Protein AF-A0A4Y2UE85-F1 (afdb_monomer)

Mean predicted aligned error: 12.15 Å

pLDDT: mean 72.09, std 16.91, range [44.41, 92.31]

Solvent-accessible surface area (backbone atoms only — not comparable to full-atom values): 6132 Å² total; per-residue (Å²): 132,70,64,64,74,35,82,46,44,31,63,56,52,53,47,56,74,76,33,93,64,84,77,57,67,78,78,42,62,85,49,51,76,62,29,45,53,52,56,76,40,47,91,40,46,45,77,55,97,81,42,81,43,74,63,58,93,85,52,90,66,75,65,57,63,63,55,46,53,74,66,47,78,85,53,102,67,63,70,80,57,54,57,55,52,51,50,51,51,55,52,53,61,63,68,74,111

Secondary structure (DSSP, 8-state):
--GGG-TTTHHHHHHHHH-SSPPPHHHHTTS-HHHHHHHHTGGGEEEETTEEEE--TTSS--THHHHHHHHHTTS---HHHHHHHHHHHHHHHHTT-

Foldseek 3Di:
DQCCPVQLCVVLLVCVVVDVDQDDCVVCVVPDPSVVVVSVQSLQWDADPNDIDGHDPPPPPDVVVSVVVVVVPPDPDDPVVSVVVVVVVVVVVVVVD

Organism: Araneus ventricosus (NCBI:txid182803)

Structure (mmCIF, N/CA/C/O backbone):
data_AF-A0A4Y2UE85-F1
#
_entry.id   AF-A0A4Y2UE85-F1
#
loop_
_atom_site.group_PDB
_atom_site.id
_atom_site.type_symbol
_atom_site.label_atom_id
_atom_site.label_alt_id
_atom_site.label_comp_id
_atom_site.label_asym_id
_atom_site.label_entity_id
_atom_site.label_seq_id
_atom_site.pdbx_PDB_ins_code
_atom_site.Cartn_x
_atom_site.Cartn_y
_atom_site.Cartn_z
_atom_site.occupancy
_atom_site.B_iso_or_equiv
_atom_site.auth_seq_id
_atom_site.auth_comp_id
_atom_site.auth_asym_id
_atom_site.auth_atom_id
_atom_site.pdbx_PDB_model_num
ATOM 1 N N . MET A 1 1 ? -4.072 -15.755 -12.022 1.00 47.72 1 MET A N 1
ATOM 2 C CA . MET A 1 1 ? -4.638 -15.256 -10.755 1.00 47.72 1 MET A CA 1
ATOM 3 C C . MET A 1 1 ? -4.559 -13.739 -10.792 1.00 47.72 1 MET A C 1
ATOM 5 O O . MET A 1 1 ? -3.449 -13.222 -10.697 1.00 47.72 1 MET A O 1
ATOM 9 N N . PRO A 1 2 ? -5.657 -13.025 -11.068 1.00 63.25 2 PRO A N 1
ATOM 10 C CA . PRO A 1 2 ? -5.651 -11.568 -10.996 1.00 63.25 2 PRO A CA 1
ATOM 11 C C . PRO A 1 2 ? -5.430 -11.133 -9.537 1.00 63.25 2 PRO A C 1
ATOM 13 O O . PRO A 1 2 ? -6.040 -11.668 -8.618 1.00 63.25 2 PRO A O 1
ATOM 16 N N . GLN A 1 3 ? -4.531 -10.171 -9.313 1.00 65.75 3 GLN A N 1
ATOM 17 C CA . GLN A 1 3 ? -4.175 -9.687 -7.966 1.00 65.75 3 GLN A CA 1
ATOM 18 C C . GLN A 1 3 ? -5.344 -8.983 -7.256 1.00 65.75 3 GLN A C 1
ATOM 20 O O . GLN A 1 3 ? -5.358 -8.891 -6.034 1.00 65.75 3 GLN A O 1
ATOM 25 N N . LEU A 1 4 ? -6.333 -8.525 -8.028 1.00 64.44 4 LEU A N 1
ATOM 26 C CA . LEU A 1 4 ? -7.537 -7.845 -7.552 1.00 64.44 4 LEU A CA 1
ATOM 27 C C . LEU A 1 4 ? -8.436 -8.746 -6.685 1.00 64.44 4 LEU A C 1
ATOM 29 O O . LEU A 1 4 ? -9.183 -8.257 -5.840 1.00 64.44 4 LEU A O 1
ATOM 33 N N . GLU A 1 5 ? -8.358 -10.064 -6.877 1.00 73.50 5 GLU A N 1
ATOM 34 C CA . GLU A 1 5 ? -9.106 -11.047 -6.085 1.00 73.50 5 GLU A CA 1
ATOM 35 C C . GLU A 1 5 ? -8.385 -11.415 -4.781 1.00 73.50 5 GLU A C 1
ATOM 37 O O . GLU A 1 5 ? -8.983 -12.060 -3.920 1.00 73.50 5 GLU A O 1
ATOM 42 N N . ASP A 1 6 ? -7.122 -11.000 -4.608 1.00 82.12 6 ASP A N 1
ATOM 43 C CA . ASP A 1 6 ? -6.383 -11.253 -3.376 1.00 82.12 6 ASP A CA 1
ATOM 44 C C . ASP A 1 6 ? -6.938 -10.351 -2.255 1.00 82.12 6 ASP A C 1
ATOM 46 O O . ASP A 1 6 ? -6.802 -9.120 -2.312 1.00 82.12 6 ASP A O 1
ATOM 50 N N . PRO A 1 7 ? -7.541 -10.935 -1.202 1.00 83.81 7 PRO A N 1
ATOM 51 C CA . PRO A 1 7 ? -8.157 -10.178 -0.118 1.00 83.81 7 PRO A CA 1
ATOM 52 C C . PRO A 1 7 ? -7.151 -9.327 0.667 1.00 83.81 7 PRO A C 1
ATOM 54 O O . PRO A 1 7 ? -7.555 -8.383 1.341 1.00 83.81 7 PRO A O 1
ATOM 57 N N . ALA A 1 8 ? -5.849 -9.617 0.586 1.00 86.12 8 ALA A N 1
ATOM 58 C CA . ALA A 1 8 ? -4.819 -8.793 1.202 1.00 86.12 8 ALA A CA 1
ATOM 59 C C . ALA A 1 8 ? -4.446 -7.559 0.367 1.00 86.12 8 ALA A C 1
ATOM 61 O O . ALA A 1 8 ? -4.009 -6.554 0.938 1.00 86.12 8 ALA A O 1
ATOM 62 N N . ILE A 1 9 ? -4.592 -7.635 -0.959 1.00 87.88 9 ILE A N 1
ATOM 63 C CA . ILE A 1 9 ? -4.161 -6.605 -1.916 1.00 87.88 9 ILE A CA 1
ATOM 64 C C . ILE A 1 9 ? -5.317 -5.671 -2.273 1.00 87.88 9 ILE A C 1
ATOM 66 O O . ILE A 1 9 ? -5.106 -4.458 -2.365 1.00 87.88 9 ILE A O 1
ATOM 70 N N . ARG A 1 10 ? -6.535 -6.208 -2.406 1.00 89.00 10 ARG A N 1
ATOM 71 C CA . ARG A 1 10 ? -7.736 -5.449 -2.773 1.00 89.00 10 ARG A CA 1
ATOM 72 C C . ARG A 1 10 ? -7.924 -4.164 -1.946 1.00 89.00 10 ARG A C 1
ATOM 74 O O . ARG A 1 10 ? -8.073 -3.114 -2.568 1.00 89.00 10 ARG A O 1
ATOM 81 N N . PRO A 1 11 ? -7.804 -4.165 -0.598 1.00 90.38 11 PRO A N 1
ATOM 82 C CA . PRO A 1 11 ? -7.967 -2.937 0.186 1.00 90.38 11 PRO A CA 1
ATOM 83 C C . PRO A 1 11 ? -6.920 -1.864 -0.144 1.00 90.38 11 PRO A C 1
ATOM 85 O O . PRO A 1 11 ? -7.2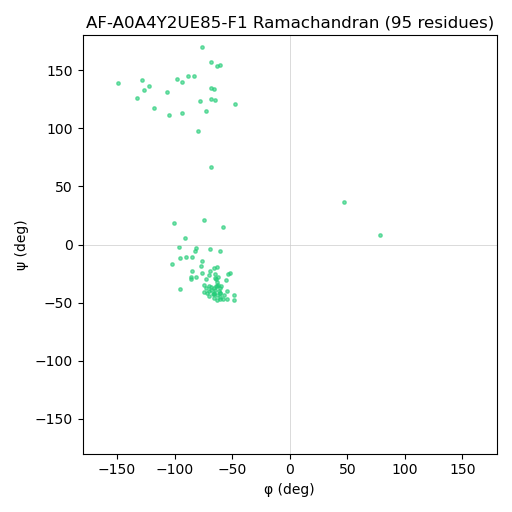20 -0.674 -0.147 1.00 90.38 11 PRO A O 1
ATOM 88 N N . ILE A 1 12 ? -5.681 -2.259 -0.458 1.00 91.38 12 ILE A N 1
ATOM 89 C CA . ILE A 1 12 ? -4.615 -1.318 -0.836 1.00 91.38 12 ILE A CA 1
ATOM 90 C C . ILE A 1 12 ? -4.867 -0.740 -2.224 1.00 91.38 12 ILE A C 1
ATOM 92 O O . ILE A 1 12 ? -4.690 0.461 -2.415 1.00 91.38 12 ILE A O 1
ATOM 96 N N . GLN A 1 13 ? -5.296 -1.571 -3.176 1.00 88.69 13 GLN A N 1
ATOM 97 C CA . GLN A 1 13 ? -5.640 -1.116 -4.522 1.00 88.69 13 GLN A CA 1
ATOM 98 C C . GLN A 1 13 ? -6.822 -0.148 -4.492 1.00 88.69 13 GLN A C 1
ATOM 100 O O . GLN A 1 13 ? -6.719 0.942 -5.043 1.00 88.69 13 GLN A O 1
ATOM 105 N N . GLU A 1 14 ? -7.899 -0.487 -3.783 1.00 89.44 14 GLU A N 1
ATOM 106 C CA . GLU A 1 14 ? -9.060 0.390 -3.612 1.00 89.44 14 GLU A CA 1
ATOM 107 C C . GLU A 1 14 ? -8.666 1.727 -2.981 1.00 89.44 14 GLU A C 1
ATOM 109 O O . GLU A 1 14 ? -9.041 2.785 -3.484 1.00 89.44 14 GLU A O 1
ATOM 114 N N . LYS A 1 15 ? -7.872 1.716 -1.904 1.00 89.81 15 LYS A N 1
ATOM 115 C CA . LYS A 1 15 ? -7.408 2.963 -1.282 1.00 89.81 15 LYS A CA 1
ATOM 116 C C . LYS A 1 15 ? -6.576 3.798 -2.251 1.00 89.81 15 LYS A C 1
ATOM 118 O O . LYS A 1 15 ? -6.769 5.005 -2.283 1.00 89.81 15 LYS A O 1
ATOM 123 N N . LYS A 1 16 ? -5.716 3.173 -3.061 1.00 88.31 16 LYS A N 1
ATOM 124 C CA . LYS A 1 16 ? -4.826 3.866 -4.005 1.00 88.31 16 LYS A CA 1
ATOM 125 C C . LYS A 1 16 ? -5.537 4.377 -5.262 1.00 88.31 16 LYS A C 1
ATOM 127 O O . LYS A 1 16 ? -5.079 5.337 -5.867 1.00 88.31 16 LYS A O 1
ATOM 132 N N . LEU A 1 17 ? -6.667 3.766 -5.628 1.00 87.94 17 LEU A N 1
ATOM 133 C CA . LEU A 1 17 ? -7.584 4.278 -6.654 1.00 87.94 17 LEU A CA 1
ATOM 134 C C . LEU A 1 17 ? -8.376 5.492 -6.163 1.00 87.94 17 LEU A C 1
ATOM 136 O O . LEU A 1 17 ? -8.642 6.407 -6.936 1.00 87.94 17 LEU A O 1
ATOM 140 N N . ASN A 1 18 ? -8.778 5.480 -4.891 1.00 86.38 18 ASN A N 1
ATOM 141 C CA . ASN A 1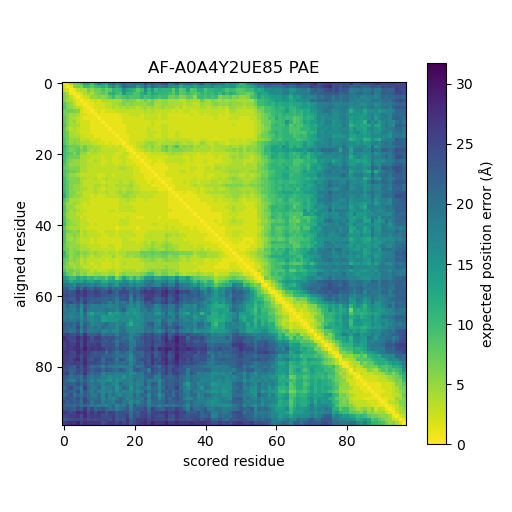 18 ? -9.621 6.522 -4.306 1.00 86.38 18 ASN A CA 1
ATOM 142 C C . ASN A 1 18 ? -8.821 7.720 -3.789 1.00 86.38 18 ASN A C 1
ATOM 144 O O . ASN A 1 18 ? -9.345 8.831 -3.740 1.00 86.38 18 ASN A O 1
ATOM 148 N N . SER A 1 19 ? -7.579 7.495 -3.360 1.00 82.31 19 SER A N 1
ATOM 149 C CA . SER A 1 19 ? -6.708 8.531 -2.829 1.00 82.31 19 SER A CA 1
ATOM 150 C C . SER A 1 19 ? -5.245 8.243 -3.124 1.00 82.31 19 SER A C 1
ATOM 152 O O . SER A 1 19 ? -4.740 7.129 -2.986 1.00 82.31 19 SER A O 1
ATOM 154 N 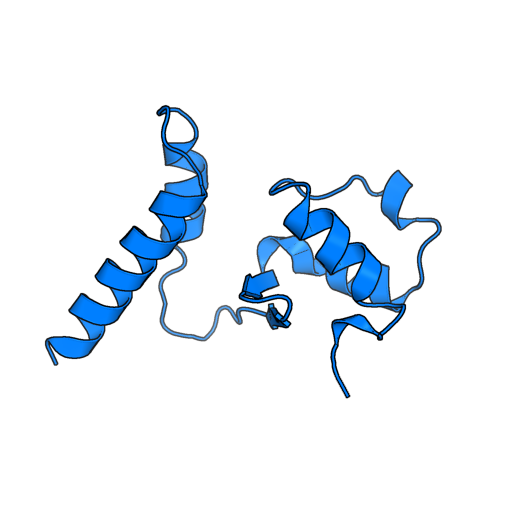N . ASP A 1 20 ? -4.552 9.313 -3.478 1.00 78.50 20 ASP A N 1
ATOM 155 C CA . ASP A 1 20 ? -3.110 9.345 -3.642 1.00 78.50 20 ASP A CA 1
ATOM 156 C C . ASP A 1 20 ? -2.376 9.397 -2.286 1.00 78.50 20 ASP A C 1
ATOM 158 O O . ASP A 1 20 ? -1.185 9.073 -2.200 1.00 78.50 20 ASP A O 1
ATOM 162 N N . ASP A 1 21 ? -3.092 9.776 -1.226 1.00 86.69 21 ASP A N 1
ATOM 163 C CA . ASP A 1 21 ? -2.571 9.881 0.129 1.00 86.69 21 ASP A CA 1
ATOM 164 C C . ASP A 1 21 ? -2.567 8.534 0.846 1.00 86.69 21 ASP A C 1
ATOM 166 O O . ASP A 1 21 ? -3.458 7.694 0.692 1.00 86.69 21 ASP A O 1
ATOM 170 N N . ARG A 1 22 ? -1.544 8.339 1.682 1.00 88.44 22 ARG A N 1
ATOM 171 C CA . ARG A 1 22 ? -1.423 7.135 2.501 1.00 88.44 22 ARG A CA 1
ATOM 172 C C . ARG A 1 22 ? -2.583 7.086 3.506 1.00 88.44 22 ARG A C 1
ATOM 174 O O . ARG A 1 22 ? -2.699 8.011 4.310 1.00 88.44 22 ARG A O 1
ATOM 181 N N . PRO A 1 23 ? -3.386 6.005 3.533 1.00 89.88 23 PRO A N 1
ATOM 182 C CA . PRO A 1 23 ? -4.462 5.872 4.508 1.00 89.88 23 PRO A CA 1
ATOM 183 C C . PRO A 1 23 ? -3.899 5.822 5.928 1.00 89.88 23 PRO A C 1
ATOM 185 O O . PRO A 1 23 ? -2.752 5.420 6.150 1.00 89.88 23 PRO A O 1
ATOM 188 N N . SER A 1 24 ? -4.698 6.230 6.906 1.00 90.56 24 SER A N 1
ATOM 189 C CA . SER A 1 24 ? -4.253 6.253 8.295 1.00 90.56 24 SER A CA 1
ATOM 190 C C . SER A 1 24 ? -4.040 4.838 8.841 1.00 90.56 24 SER A C 1
ATOM 192 O O . SER A 1 24 ? -4.625 3.860 8.370 1.00 90.56 24 SER A O 1
ATOM 194 N N . TRP A 1 25 ? -3.221 4.712 9.889 1.00 87.81 25 TRP A N 1
ATOM 195 C CA . TRP A 1 25 ? -3.014 3.414 10.535 1.00 87.81 25 TRP A CA 1
ATOM 196 C C . TRP A 1 25 ? -4.316 2.820 11.090 1.00 87.81 25 TRP A C 1
ATOM 198 O O . TRP A 1 25 ? -4.501 1.613 11.023 1.00 87.81 25 TRP A O 1
ATOM 208 N N . GLN A 1 26 ? -5.236 3.644 11.602 1.00 91.75 26 GLN A N 1
ATOM 209 C CA . GLN A 1 26 ? -6.506 3.174 12.169 1.00 91.75 26 GLN A CA 1
ATOM 210 C C . GLN A 1 26 ? -7.396 2.487 11.128 1.00 91.75 26 GLN A C 1
ATOM 212 O O . GLN A 1 26 ? -8.044 1.495 11.448 1.00 91.75 26 GLN A O 1
ATOM 217 N N . GLU A 1 27 ? -7.380 2.966 9.884 1.00 89.19 27 GLU A N 1
ATOM 218 C CA . GLU A 1 27 ? -8.133 2.363 8.780 1.00 89.19 27 GLU A CA 1
ATOM 219 C C . GLU A 1 27 ? -7.563 1.010 8.339 1.00 89.19 27 GLU A C 1
ATOM 221 O O . GLU A 1 27 ? -8.298 0.179 7.820 1.00 89.19 27 GLU A O 1
ATOM 226 N N . ILE A 1 28 ? -6.264 0.777 8.548 1.00 90.19 28 ILE A N 1
ATOM 227 C CA . ILE A 1 28 ? -5.556 -0.441 8.118 1.00 90.19 28 ILE A CA 1
ATOM 228 C C . ILE A 1 28 ? -5.316 -1.412 9.286 1.00 90.19 28 ILE A C 1
ATOM 230 O O . ILE A 1 28 ? -5.063 -2.600 9.093 1.00 90.19 28 ILE A O 1
ATOM 234 N N . ALA A 1 29 ? -5.433 -0.944 10.527 1.00 89.12 29 ALA A N 1
ATOM 235 C CA . ALA A 1 29 ? -5.328 -1.753 11.733 1.00 89.12 29 ALA A CA 1
ATOM 236 C C . ALA A 1 29 ? -6.277 -2.972 11.774 1.00 89.12 29 ALA A C 1
ATOM 238 O O . ALA A 1 29 ? -5.805 -4.027 12.216 1.00 89.12 29 ALA A O 1
ATOM 239 N N . PRO A 1 30 ? -7.550 -2.905 11.327 1.00 91.56 30 PRO A N 1
ATOM 240 C CA . PRO A 1 30 ? -8.425 -4.080 11.306 1.00 91.56 30 PRO A CA 1
ATOM 241 C C . PRO A 1 30 ? -8.111 -5.049 10.156 1.00 91.56 30 PRO A C 1
ATOM 243 O O . PRO A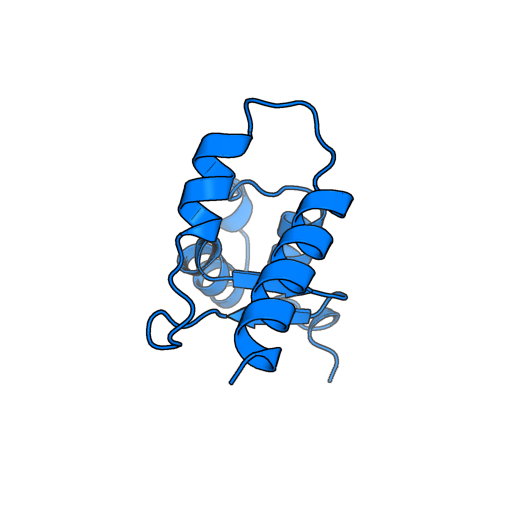 1 30 ? -8.550 -6.196 10.194 1.00 91.56 30 PRO A O 1
ATOM 246 N N . GLU A 1 31 ? -7.326 -4.623 9.163 1.00 92.31 31 GLU A N 1
ATOM 247 C CA . GLU A 1 31 ? -7.008 -5.425 7.986 1.00 92.31 31 GLU A CA 1
ATOM 248 C C . GLU A 1 31 ? -5.976 -6.525 8.271 1.00 92.31 31 GLU A C 1
ATOM 250 O O . GLU A 1 31 ? -5.310 -6.593 9.320 1.00 92.31 31 GLU A O 1
ATOM 255 N N . THR A 1 32 ? -5.817 -7.404 7.284 1.00 90.94 32 THR A N 1
ATOM 256 C CA . THR A 1 32 ? -4.919 -8.552 7.380 1.00 90.94 32 THR A CA 1
ATOM 257 C C . THR A 1 32 ? -3.455 -8.127 7.596 1.00 90.94 32 THR A C 1
ATOM 259 O O . THR A 1 32 ? -3.021 -7.053 7.160 1.00 90.94 32 THR A O 1
ATOM 262 N N . PRO A 1 33 ? -2.620 -8.987 8.212 1.00 90.50 33 PRO A N 1
ATOM 263 C CA . PRO A 1 33 ? -1.183 -8.735 8.327 1.00 90.50 33 PRO A CA 1
ATOM 264 C C . PRO A 1 33 ? -0.492 -8.488 6.979 1.00 90.50 33 PRO A C 1
ATOM 266 O O . PRO A 1 33 ? 0.484 -7.746 6.911 1.00 90.50 33 PRO A O 1
ATOM 269 N N . ALA A 1 34 ? -0.988 -9.100 5.902 1.00 89.38 34 ALA A N 1
ATOM 270 C CA . ALA A 1 34 ? -0.459 -8.897 4.561 1.00 89.38 34 ALA A CA 1
ATOM 271 C C . ALA A 1 34 ? -0.778 -7.489 4.033 1.00 89.38 34 ALA A C 1
ATOM 273 O O . ALA A 1 34 ? 0.135 -6.803 3.575 1.00 89.38 34 ALA A O 1
ATOM 274 N N . THR A 1 35 ? -2.010 -7.010 4.209 1.00 91.06 35 THR A N 1
ATOM 275 C CA . THR A 1 35 ? -2.426 -5.636 3.873 1.00 91.06 35 THR A CA 1
ATOM 276 C C . THR A 1 35 ? -1.573 -4.595 4.602 1.00 91.06 35 THR A C 1
ATOM 278 O O . THR A 1 35 ? -1.076 -3.655 3.986 1.00 91.06 35 THR A O 1
ATOM 281 N N . LYS A 1 36 ? -1.292 -4.808 5.895 1.00 91.94 36 LYS A N 1
ATOM 282 C CA . LYS A 1 36 ? -0.405 -3.940 6.696 1.00 91.94 36 LYS A CA 1
ATOM 283 C C . LYS A 1 36 ? 1.023 -3.869 6.148 1.00 91.94 36 LYS A C 1
ATOM 285 O O . LYS A 1 36 ? 1.636 -2.803 6.175 1.00 91.94 36 LYS A O 1
ATOM 290 N N . ARG A 1 37 ? 1.562 -4.977 5.622 1.00 91.44 37 ARG A N 1
ATOM 291 C CA . ARG A 1 37 ? 2.889 -4.986 4.974 1.00 91.44 37 ARG A CA 1
ATOM 292 C C . ARG A 1 37 ? 2.898 -4.147 3.701 1.00 91.44 37 ARG A C 1
ATOM 294 O O . ARG A 1 37 ? 3.831 -3.381 3.494 1.00 91.44 37 ARG A O 1
ATOM 301 N N . TYR A 1 38 ? 1.861 -4.255 2.876 1.00 90.69 38 TYR A N 1
ATOM 302 C CA . TYR A 1 38 ? 1.723 -3.410 1.690 1.00 90.69 38 TYR A CA 1
ATOM 303 C C . TYR A 1 38 ? 1.524 -1.936 2.055 1.00 90.69 38 TYR A C 1
ATOM 305 O O . TYR A 1 38 ? 2.118 -1.070 1.422 1.00 90.69 38 TYR A O 1
ATOM 313 N N . TRP A 1 39 ? 0.784 -1.642 3.125 1.00 91.75 39 TRP A N 1
ATOM 314 C CA . TRP A 1 39 ? 0.656 -0.284 3.653 1.00 91.75 39 TRP A CA 1
ATOM 315 C C . TRP A 1 39 ? 1.996 0.318 4.094 1.00 91.75 39 TRP A C 1
ATOM 317 O O . TRP A 1 39 ? 2.289 1.468 3.777 1.00 91.75 39 TRP A O 1
ATOM 327 N N . ALA A 1 40 ? 2.857 -0.459 4.757 1.00 90.69 40 ALA A N 1
ATOM 328 C CA . ALA A 1 40 ? 4.203 -0.000 5.114 1.00 90.69 40 ALA A CA 1
ATOM 329 C C . ALA A 1 40 ? 5.059 0.332 3.875 1.00 90.69 40 ALA A C 1
ATOM 331 O O . ALA A 1 40 ? 5.937 1.189 3.937 1.00 90.69 40 ALA A O 1
ATOM 332 N N . LEU A 1 41 ? 4.774 -0.320 2.745 1.00 89.88 41 LEU A N 1
ATOM 333 C CA . LEU A 1 41 ? 5.425 -0.100 1.454 1.00 89.88 41 LEU A CA 1
ATOM 334 C C . LEU A 1 41 ? 4.720 0.953 0.586 1.00 89.88 41 LEU A C 1
ATOM 336 O O . LEU A 1 41 ? 5.117 1.130 -0.561 1.00 89.88 41 LEU A O 1
ATOM 340 N N . TRP A 1 42 ? 3.693 1.645 1.091 1.00 89.56 42 TRP A N 1
ATOM 341 C CA . TRP A 1 42 ? 2.794 2.490 0.295 1.00 89.56 42 TRP A CA 1
ATOM 342 C C . TRP A 1 42 ? 3.502 3.456 -0.660 1.00 89.56 42 TRP A C 1
ATOM 344 O O . TRP A 1 42 ? 3.098 3.559 -1.820 1.00 89.56 42 TRP A O 1
ATOM 354 N N . ASP A 1 43 ? 4.567 4.119 -0.201 1.00 86.31 43 ASP A N 1
ATOM 355 C CA . ASP A 1 43 ? 5.295 5.123 -0.998 1.00 86.31 43 ASP A CA 1
ATOM 356 C C . ASP A 1 43 ? 6.065 4.495 -2.164 1.00 86.31 43 ASP A C 1
ATOM 358 O O . ASP A 1 43 ? 6.358 5.159 -3.151 1.00 86.31 43 ASP A O 1
ATOM 362 N N . SER A 1 44 ? 6.385 3.207 -2.054 1.00 84.62 44 SER A N 1
ATOM 363 C CA . SER A 1 44 ? 7.083 2.424 -3.072 1.00 84.62 44 SER A CA 1
ATOM 364 C C . SER A 1 44 ? 6.125 1.627 -3.956 1.00 84.62 44 SER A C 1
ATOM 366 O O . SER A 1 44 ? 6.568 0.911 -4.850 1.00 84.62 44 SER A O 1
ATOM 368 N N . LEU A 1 45 ? 4.817 1.690 -3.703 1.00 87.00 45 LEU A N 1
ATOM 369 C CA . LEU A 1 45 ? 3.826 1.022 -4.536 1.00 87.00 45 LEU A CA 1
ATOM 370 C C . LEU A 1 45 ? 3.399 1.941 -5.689 1.00 87.00 45 LEU A C 1
ATOM 372 O O . LEU A 1 45 ? 3.260 3.149 -5.510 1.00 87.00 45 LEU A O 1
ATOM 376 N N . HIS A 1 46 ? 3.119 1.371 -6.850 1.00 85.00 46 HIS A N 1
ATOM 377 C CA . HIS A 1 46 ? 2.500 2.038 -7.989 1.00 85.00 46 HIS A CA 1
ATOM 378 C C . HIS A 1 46 ? 1.308 1.199 -8.448 1.00 85.00 46 HIS A C 1
ATOM 380 O O . HIS A 1 46 ? 1.361 -0.025 -8.367 1.00 85.00 46 HIS A O 1
ATOM 386 N N . LEU A 1 47 ? 0.219 1.843 -8.854 1.00 84.75 47 LEU A N 1
ATOM 387 C CA . LEU A 1 47 ? -0.968 1.154 -9.342 1.00 84.75 47 LEU A CA 1
ATOM 388 C C . LEU A 1 47 ? -1.186 1.562 -10.796 1.00 84.75 47 LEU A C 1
ATOM 390 O O . LEU A 1 47 ? -1.431 2.735 -11.057 1.00 84.75 47 LEU A O 1
ATOM 394 N N . GLU A 1 48 ? -1.111 0.594 -11.703 1.00 82.81 48 GLU A N 1
ATOM 395 C C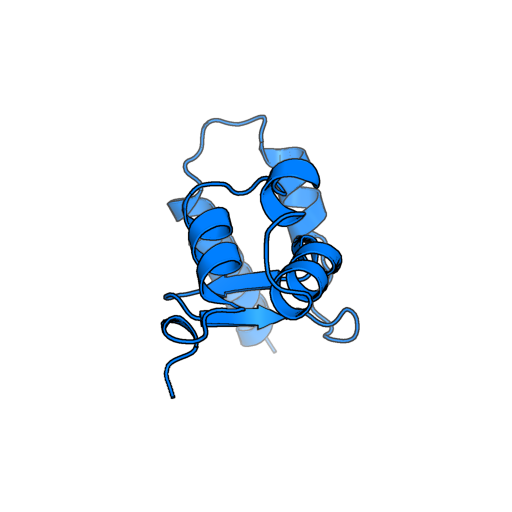A . GLU A 1 48 ? -1.289 0.790 -13.144 1.00 82.81 48 GLU A CA 1
ATOM 396 C C . GLU A 1 48 ? -2.248 -0.287 -13.659 1.00 82.81 48 GLU A C 1
ATOM 398 O O . GLU A 1 48 ? -2.073 -1.466 -13.351 1.00 82.81 48 GLU A O 1
ATOM 403 N N . ASP A 1 49 ? -3.324 0.123 -14.337 1.00 82.38 49 ASP A N 1
ATOM 404 C CA . ASP A 1 49 ? -4.378 -0.756 -14.876 1.00 82.38 49 ASP A CA 1
ATOM 405 C C . ASP A 1 49 ? -4.913 -1.822 -13.895 1.00 82.38 49 ASP A C 1
ATOM 407 O O . ASP A 1 49 ? -5.239 -2.952 -14.259 1.00 82.38 49 ASP A O 1
ATOM 411 N N . GLY A 1 50 ? -5.016 -1.466 -12.609 1.00 79.81 50 GLY A N 1
ATOM 412 C CA . GLY A 1 50 ? -5.499 -2.371 -11.557 1.00 79.81 50 GLY A CA 1
ATOM 413 C C . GLY A 1 50 ? -4.464 -3.395 -11.072 1.00 79.81 50 GLY A C 1
ATOM 414 O O . GLY A 1 50 ? -4.795 -4.280 -10.280 1.00 79.81 50 GLY A O 1
ATOM 415 N N . VAL A 1 51 ? -3.207 -3.270 -11.497 1.00 84.62 51 VAL A N 1
ATOM 416 C CA . VAL A 1 51 ? -2.080 -4.100 -11.062 1.00 84.62 51 VAL A CA 1
ATOM 417 C C . VAL A 1 51 ? -1.171 -3.295 -10.136 1.00 84.62 51 VAL A C 1
ATOM 419 O O . VAL A 1 51 ? -0.812 -2.152 -10.418 1.00 84.62 51 VAL A O 1
ATOM 422 N N . LEU A 1 52 ? -0.816 -3.887 -8.989 1.00 85.88 52 LEU A N 1
ATOM 423 C CA . LEU A 1 52 ? 0.013 -3.234 -7.979 1.00 85.88 52 LEU A CA 1
ATOM 424 C C . LEU A 1 52 ? 1.490 -3.595 -8.197 1.00 85.88 52 LEU A C 1
ATOM 426 O O . LEU A 1 52 ? 1.914 -4.732 -7.991 1.00 85.88 52 LEU A O 1
ATOM 430 N N . TYR A 1 53 ? 2.290 -2.606 -8.568 1.00 85.44 53 TYR A N 1
ATOM 431 C CA . TYR A 1 53 ? 3.730 -2.721 -8.755 1.00 85.44 53 TYR A CA 1
ATOM 432 C C . TYR A 1 53 ? 4.468 -2.228 -7.514 1.00 85.44 53 TYR A C 1
ATOM 434 O O . TYR A 1 53 ? 4.075 -1.247 -6.887 1.00 85.44 53 TYR A O 1
ATOM 442 N N . ARG A 1 54 ? 5.572 -2.890 -7.159 1.00 85.56 54 ARG A N 1
ATOM 443 C CA . ARG A 1 54 ? 6.507 -2.394 -6.144 1.00 85.56 54 ARG A CA 1
ATOM 444 C C . ARG A 1 54 ? 7.750 -1.868 -6.839 1.00 85.56 54 ARG A C 1
ATOM 446 O O . ARG A 1 54 ? 8.541 -2.652 -7.361 1.00 85.56 54 ARG A O 1
ATOM 453 N N . LEU A 1 55 ? 7.937 -0.560 -6.783 1.00 80.81 55 LEU A N 1
ATOM 454 C CA . LEU A 1 55 ? 9.161 0.091 -7.208 1.00 80.81 55 LEU A CA 1
ATOM 455 C C . LEU A 1 55 ? 10.267 -0.296 -6.233 1.00 80.81 55 LEU A C 1
ATOM 457 O O . LEU A 1 55 ? 10.127 -0.159 -5.014 1.00 80.81 55 LEU A O 1
ATOM 461 N N . LYS A 1 56 ? 11.356 -0.833 -6.771 1.00 74.38 56 LYS A N 1
ATOM 462 C CA . LYS A 1 56 ? 12.567 -1.037 -5.995 1.00 74.38 56 LYS A CA 1
ATOM 463 C C . LYS A 1 56 ? 13.482 0.176 -6.193 1.00 74.38 56 LYS A C 1
ATOM 465 O O . LYS A 1 56 ? 13.596 0.655 -7.318 1.00 74.38 56 LYS A O 1
ATOM 470 N N . PRO A 1 57 ? 14.153 0.650 -5.135 1.00 60.59 57 PRO A N 1
ATOM 471 C CA . PRO A 1 57 ? 15.079 1.776 -5.228 1.00 60.59 57 PRO A CA 1
ATOM 472 C C . PRO A 1 57 ? 16.375 1.468 -6.007 1.00 60.59 57 PRO A C 1
ATOM 474 O O . PRO A 1 57 ? 17.186 2.368 -6.177 1.00 60.59 57 PRO A O 1
ATOM 477 N N . ASP A 1 58 ? 16.598 0.228 -6.459 1.00 65.19 58 ASP A N 1
ATOM 478 C CA . ASP A 1 58 ? 17.769 -0.184 -7.252 1.00 65.19 58 ASP A CA 1
ATOM 479 C C . ASP A 1 58 ? 17.570 -0.046 -8.772 1.00 65.19 58 ASP A C 1
ATOM 481 O O . ASP A 1 58 ? 18.537 -0.144 -9.527 1.00 65.19 58 ASP A O 1
ATOM 485 N N . LEU A 1 59 ? 16.341 0.198 -9.238 1.00 53.00 59 LEU A N 1
ATOM 486 C CA . LEU A 1 59 ? 16.083 0.509 -10.639 1.00 53.00 59 LEU A CA 1
ATOM 487 C C . LEU A 1 59 ? 16.475 1.969 -10.878 1.00 53.00 59 LEU A C 1
ATOM 489 O O . LEU A 1 59 ? 15.959 2.863 -10.219 1.00 53.00 59 LEU A O 1
ATOM 493 N N . THR A 1 60 ? 17.372 2.195 -11.836 1.00 48.50 60 THR A N 1
ATOM 494 C CA . THR A 1 60 ? 18.002 3.463 -12.264 1.00 48.50 60 THR A CA 1
ATOM 495 C C . THR A 1 60 ? 17.042 4.576 -12.717 1.00 48.50 60 THR A C 1
ATOM 497 O O . THR A 1 60 ? 17.462 5.546 -13.344 1.00 48.50 60 THR A O 1
ATOM 500 N N . VAL A 1 61 ? 15.752 4.453 -12.416 1.00 53.75 61 VAL A N 1
ATOM 501 C CA . VAL A 1 61 ? 14.787 5.542 -12.492 1.00 53.75 61 VAL A CA 1
ATOM 502 C C . VAL A 1 61 ? 14.977 6.373 -11.233 1.00 53.75 61 VAL A C 1
ATOM 504 O O . VAL A 1 61 ? 14.487 6.030 -10.158 1.00 53.75 61 VAL A O 1
ATOM 507 N N . ASP A 1 62 ? 15.732 7.457 -11.376 1.00 55.53 62 ASP A N 1
ATOM 508 C CA . ASP A 1 62 ? 15.837 8.486 -10.355 1.00 55.53 62 ASP A CA 1
ATOM 509 C C . ASP A 1 62 ? 14.415 8.860 -9.865 1.00 55.53 62 ASP A C 1
ATOM 511 O O . ASP A 1 62 ? 13.561 9.254 -10.66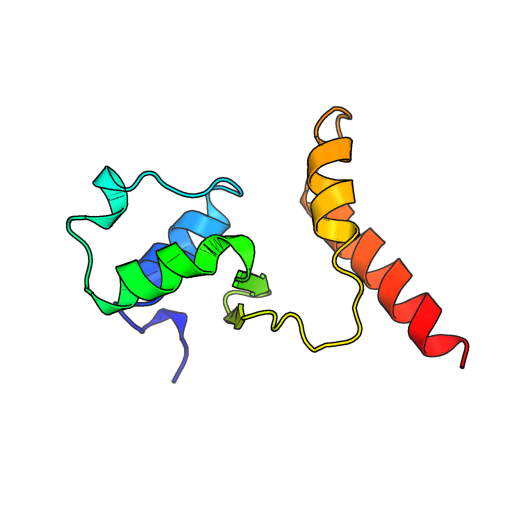9 1.00 55.53 62 ASP A O 1
ATOM 515 N N . PRO A 1 63 ? 14.104 8.702 -8.565 1.00 62.72 63 PRO A N 1
ATOM 516 C CA . PRO A 1 63 ? 12.765 8.925 -8.036 1.00 62.72 63 PRO A CA 1
ATOM 517 C C . PRO A 1 63 ? 12.414 10.420 -7.932 1.00 62.72 63 PRO A C 1
ATOM 519 O O . PRO A 1 63 ? 11.502 10.777 -7.184 1.00 62.72 63 PRO A O 1
ATOM 522 N N . SER A 1 64 ? 13.086 11.312 -8.673 1.00 55.56 64 SER A N 1
ATOM 523 C CA . SER A 1 64 ? 12.741 12.736 -8.770 1.00 55.56 64 SER A CA 1
ATOM 524 C C . SER A 1 64 ? 11.286 12.971 -9.126 1.00 55.56 64 SER A C 1
ATOM 526 O O . SER A 1 64 ? 10.759 13.992 -8.709 1.00 55.56 64 SER A O 1
ATOM 528 N N . TRP A 1 65 ? 10.583 12.047 -9.785 1.00 63.34 65 TRP A N 1
ATOM 529 C CA . TRP A 1 65 ? 9.140 12.190 -10.000 1.00 63.34 65 TRP A CA 1
ATOM 530 C C . TRP A 1 65 ? 8.329 12.170 -8.684 1.00 63.34 65 TRP A C 1
ATOM 532 O O . TRP A 1 65 ? 7.310 12.853 -8.599 1.00 63.34 65 TRP A O 1
ATOM 542 N N . LEU A 1 66 ? 8.784 11.483 -7.622 1.00 58.81 66 LEU A N 1
ATOM 543 C CA . LEU A 1 66 ? 8.174 11.557 -6.281 1.00 58.81 66 LEU A CA 1
ATOM 544 C C . LEU A 1 66 ? 8.391 12.936 -5.638 1.00 58.81 66 LEU A C 1
ATOM 546 O O . LEU A 1 66 ? 7.506 13.447 -4.949 1.00 58.81 66 LEU A O 1
ATOM 550 N N . LEU A 1 67 ? 9.557 13.548 -5.868 1.00 56.25 67 LEU A N 1
ATOM 551 C CA . LEU A 1 67 ? 9.865 14.909 -5.413 1.00 56.25 67 LEU A CA 1
ATOM 552 C C . LEU A 1 67 ? 9.132 15.963 -6.255 1.00 56.25 67 LEU A C 1
ATOM 554 O O . LEU A 1 67 ? 8.564 16.902 -5.700 1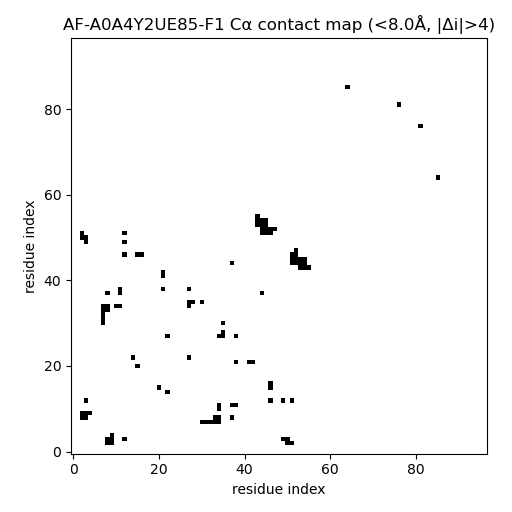.00 56.25 67 LEU A O 1
ATOM 558 N N . ALA A 1 68 ? 9.059 15.766 -7.571 1.00 57.91 68 ALA A N 1
ATOM 559 C CA . ALA A 1 68 ? 8.303 16.591 -8.500 1.00 57.91 68 ALA A CA 1
ATOM 560 C C . ALA A 1 68 ? 6.819 16.556 -8.137 1.00 57.91 68 ALA A C 1
ATOM 562 O O . ALA A 1 68 ? 6.229 17.608 -7.950 1.00 57.91 68 ALA A O 1
ATOM 563 N N . ARG A 1 69 ? 6.232 15.380 -7.884 1.00 54.00 69 ARG A N 1
ATOM 564 C CA . ARG A 1 69 ? 4.849 15.255 -7.401 1.00 54.00 69 ARG A CA 1
ATOM 565 C C . ARG A 1 69 ? 4.607 16.066 -6.124 1.00 54.00 69 ARG A C 1
ATOM 567 O O . ARG A 1 69 ? 3.641 16.817 -6.069 1.00 54.00 69 ARG A O 1
ATOM 574 N N . LYS A 1 70 ? 5.488 15.980 -5.119 1.00 55.41 70 LYS A N 1
ATOM 575 C CA . LYS A 1 70 ? 5.364 16.779 -3.880 1.00 55.41 70 LYS A CA 1
ATOM 576 C C . LYS A 1 70 ? 5.504 18.289 -4.120 1.00 55.41 70 LYS A C 1
ATOM 578 O O . LYS A 1 70 ? 4.899 19.067 -3.392 1.00 55.41 70 LYS A O 1
ATOM 583 N N . SER A 1 71 ? 6.260 18.696 -5.140 1.00 54.28 71 SER A N 1
ATOM 584 C CA . SER A 1 71 ? 6.435 20.100 -5.534 1.00 54.28 71 SER A CA 1
ATOM 585 C C . SER A 1 71 ? 5.334 20.633 -6.470 1.00 54.28 71 SER A C 1
ATOM 587 O O . SER A 1 71 ? 5.140 21.844 -6.527 1.00 54.28 71 SER A O 1
ATOM 589 N N . TYR A 1 72 ? 4.626 19.768 -7.207 1.00 49.69 72 TYR A N 1
ATOM 590 C CA . TYR A 1 72 ? 3.671 20.137 -8.269 1.00 49.69 72 TYR A CA 1
ATOM 591 C C . TYR A 1 72 ? 2.200 20.215 -7.825 1.00 49.69 72 TYR A C 1
ATOM 593 O O . TYR A 1 72 ? 1.388 20.787 -8.548 1.00 49.69 72 TYR A O 1
ATOM 601 N N . VAL A 1 73 ? 1.844 19.729 -6.627 1.00 52.16 73 VAL A N 1
ATOM 602 C CA . VAL A 1 73 ? 0.477 19.821 -6.050 1.00 52.16 73 VAL A CA 1
ATOM 603 C C . VAL A 1 73 ? -0.004 21.280 -5.850 1.00 52.16 73 VAL A C 1
ATOM 605 O O . VAL A 1 73 ? -1.170 21.519 -5.556 1.00 52.16 73 VAL A O 1
ATOM 608 N N . GLY A 1 74 ? 0.854 22.281 -6.087 1.00 48.12 74 GLY A N 1
ATOM 609 C CA . GLY A 1 74 ? 0.486 23.701 -6.126 1.00 48.12 74 GLY A CA 1
ATOM 610 C C . GLY A 1 74 ? -0.127 24.219 -7.440 1.00 48.12 74 GLY A C 1
ATOM 611 O O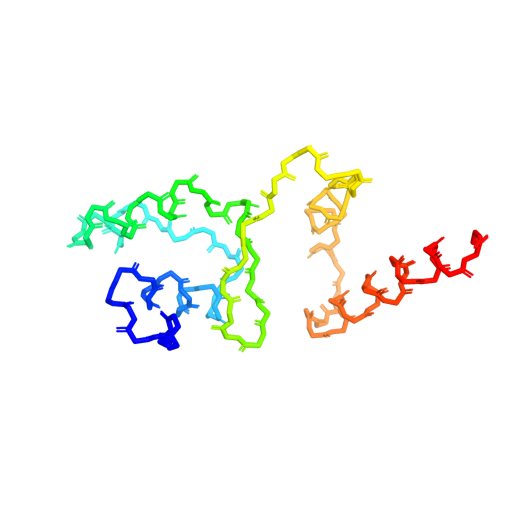 . GLY A 1 74 ? -0.478 25.395 -7.486 1.00 48.12 74 GLY A O 1
ATOM 612 N N . SER A 1 75 ? -0.258 23.414 -8.503 1.00 50.16 75 SER A N 1
ATOM 613 C CA . SER A 1 75 ? -0.785 23.877 -9.801 1.00 50.16 75 SER A CA 1
ATOM 614 C C . SER A 1 75 ? -1.948 23.010 -10.297 1.00 50.16 75 SER A C 1
ATOM 616 O O . SER A 1 75 ? -1.882 21.785 -10.254 1.00 50.16 75 SER A O 1
ATOM 618 N N . GLN A 1 76 ? -3.031 23.656 -10.745 1.00 55.12 76 GLN A N 1
ATOM 619 C CA . GLN A 1 76 ? -4.333 23.063 -11.087 1.00 55.12 76 GLN A CA 1
ATOM 620 C C . GLN A 1 76 ? -4.318 22.165 -12.344 1.00 55.12 76 GLN A C 1
ATOM 622 O O . GLN A 1 76 ? -4.966 22.477 -13.343 1.00 55.12 76 GLN A O 1
ATOM 627 N N . MET A 1 77 ? -3.632 21.023 -12.304 1.00 44.66 77 MET A N 1
ATOM 628 C CA . MET A 1 77 ? -3.692 20.024 -13.375 1.00 44.66 77 MET A CA 1
ATOM 629 C C . MET A 1 77 ? -4.152 18.663 -12.846 1.00 44.66 77 MET A C 1
ATOM 631 O O . MET A 1 77 ? -3.745 18.217 -11.776 1.00 44.66 77 MET A O 1
ATOM 635 N N . SER A 1 78 ? -5.049 18.016 -13.592 1.00 51.94 78 SER A N 1
ATOM 636 C CA . SER A 1 78 ? -5.623 16.717 -13.229 1.00 51.94 78 SER A CA 1
ATOM 637 C C . SER A 1 78 ? -4.571 15.605 -13.303 1.00 51.94 78 SER A C 1
ATOM 639 O O . SER A 1 78 ? -3.851 15.484 -14.295 1.00 51.94 78 SER A O 1
ATOM 641 N N . SER A 1 79 ? -4.538 14.752 -12.272 1.00 50.53 79 SER A N 1
ATOM 642 C CA . SER A 1 79 ? -3.597 13.629 -12.093 1.00 50.53 79 SER A CA 1
ATOM 643 C C . SER A 1 79 ? -3.561 12.657 -13.289 1.00 50.53 79 SER A C 1
ATOM 645 O O . SER A 1 79 ? -2.527 12.061 -13.587 1.00 50.53 79 SER A O 1
ATOM 647 N N . ARG A 1 80 ? -4.656 12.578 -14.065 1.00 47.91 80 ARG A N 1
ATOM 648 C CA . ARG A 1 80 ? -4.754 11.749 -15.281 1.00 47.91 80 ARG A CA 1
ATOM 649 C C . ARG A 1 80 ? -3.780 12.177 -16.387 1.00 47.91 80 ARG A C 1
ATOM 651 O O . ARG A 1 80 ? -3.301 11.331 -17.126 1.00 47.91 80 ARG A O 1
ATOM 658 N N . SER A 1 81 ? -3.472 13.470 -16.479 1.00 52.22 81 SER A N 1
ATOM 659 C CA . SER A 1 81 ? -2.552 14.027 -17.482 1.00 52.22 81 SER A CA 1
ATOM 660 C C . SER A 1 81 ? -1.088 13.957 -17.036 1.00 52.22 81 SER A C 1
ATOM 662 O O . SER A 1 81 ? -0.196 13.843 -17.868 1.00 52.22 81 SER A O 1
ATOM 664 N N . PHE A 1 82 ? -0.835 13.985 -15.723 1.00 49.25 82 PHE A N 1
ATOM 665 C CA . PHE A 1 82 ? 0.519 13.975 -15.159 1.00 49.25 82 PHE A CA 1
ATOM 666 C C . PHE A 1 82 ? 1.218 12.618 -15.341 1.00 49.25 82 PHE A C 1
ATOM 668 O O . PHE A 1 82 ? 2.393 12.578 -15.695 1.00 49.25 82 PHE A O 1
ATOM 675 N N . GLY A 1 83 ? 0.493 11.506 -15.166 1.00 56.72 83 GLY A N 1
ATOM 676 C CA . GLY A 1 83 ? 1.035 10.159 -15.388 1.00 56.72 83 GLY A CA 1
ATOM 677 C C . GLY A 1 83 ? 1.455 9.905 -16.841 1.00 56.72 83 GLY A C 1
ATOM 678 O O . GLY A 1 83 ? 2.545 9.391 -17.083 1.00 56.72 83 GLY A O 1
ATOM 679 N N . GLU A 1 84 ? 0.640 10.330 -17.812 1.00 57.53 84 GLU A N 1
ATOM 680 C CA . GLU A 1 84 ? 0.957 10.175 -19.239 1.00 57.53 84 GLU A CA 1
ATOM 681 C C . GLU A 1 84 ? 2.131 11.055 -19.689 1.00 57.53 84 GLU A C 1
ATOM 683 O O . GLU A 1 84 ? 2.961 10.606 -20.476 1.00 57.53 84 GLU A O 1
ATOM 688 N N . GLU A 1 85 ? 2.229 12.296 -19.203 1.00 58.16 85 GLU A N 1
ATOM 689 C CA . GLU A 1 85 ? 3.334 13.211 -19.531 1.00 58.16 85 GLU A CA 1
ATOM 690 C C . GLU A 1 85 ? 4.673 12.715 -18.969 1.00 58.16 85 GLU A C 1
ATOM 692 O O . GLU A 1 85 ? 5.684 12.718 -19.672 1.00 58.16 85 GLU A O 1
ATOM 697 N N . VAL A 1 86 ? 4.679 12.214 -17.728 1.00 62.22 86 VAL A N 1
ATOM 698 C CA . VAL A 1 86 ? 5.876 11.616 -17.118 1.00 62.22 86 VAL A CA 1
ATOM 699 C C . VAL A 1 86 ? 6.273 10.337 -17.854 1.00 62.22 86 VAL A C 1
ATOM 701 O O . VAL A 1 86 ? 7.453 10.149 -18.145 1.00 62.22 86 VAL A O 1
ATOM 704 N N . TRP A 1 87 ? 5.316 9.483 -18.227 1.00 55.38 87 TRP A N 1
ATOM 705 C CA . TRP A 1 87 ? 5.609 8.277 -19.004 1.00 55.38 87 TRP A CA 1
ATOM 706 C C . TRP A 1 87 ? 6.148 8.593 -20.406 1.00 55.38 87 TRP A C 1
ATOM 708 O O . TRP A 1 87 ? 7.112 7.969 -20.855 1.00 55.38 87 TRP A O 1
ATOM 718 N N . LYS A 1 88 ? 5.607 9.617 -21.080 1.00 63.84 88 LYS A N 1
ATOM 719 C CA . LYS A 1 88 ? 6.150 10.139 -22.347 1.00 63.84 88 LYS A CA 1
ATOM 720 C C . LYS A 1 88 ? 7.576 10.663 -22.188 1.00 63.84 88 LYS A C 1
ATOM 722 O O . LYS A 1 88 ? 8.417 10.379 -23.034 1.00 63.84 88 LYS A O 1
ATOM 727 N N . TRP A 1 89 ? 7.874 11.381 -21.106 1.00 57.34 89 TRP A N 1
ATOM 728 C CA . TRP A 1 89 ? 9.228 11.869 -20.837 1.00 57.34 89 TRP A CA 1
ATOM 729 C C . TRP A 1 89 ? 10.215 10.721 -20.570 1.00 57.34 89 TRP A C 1
ATOM 731 O O . TRP A 1 89 ? 11.281 10.665 -21.181 1.00 57.34 89 TRP A O 1
ATOM 741 N N . VAL A 1 90 ? 9.829 9.749 -19.736 1.00 53.47 90 VAL A N 1
ATOM 742 C CA . VAL A 1 90 ? 10.640 8.556 -19.431 1.00 53.47 90 VAL A CA 1
ATOM 743 C C . VAL A 1 90 ? 10.914 7.730 -20.693 1.00 53.47 90 VAL A C 1
ATOM 745 O O . VAL A 1 90 ? 12.055 7.344 -20.947 1.00 53.47 90 VAL A O 1
ATOM 748 N N . THR A 1 91 ? 9.898 7.492 -21.526 1.00 52.06 91 THR A N 1
ATOM 749 C CA . THR A 1 91 ? 10.050 6.733 -22.780 1.00 52.06 91 THR A CA 1
ATOM 750 C C . THR A 1 91 ? 10.849 7.491 -23.844 1.00 52.06 91 THR A C 1
ATOM 752 O O . THR A 1 91 ? 11.646 6.872 -24.553 1.00 52.06 91 THR A O 1
ATOM 755 N N . ALA A 1 92 ? 10.722 8.820 -23.931 1.00 58.38 92 ALA A N 1
ATOM 756 C CA . ALA A 1 92 ? 11.522 9.651 -24.836 1.00 58.38 92 ALA A CA 1
ATOM 757 C C . ALA A 1 92 ? 13.022 9.627 -24.492 1.00 58.38 92 ALA A C 1
ATOM 759 O O . ALA A 1 92 ? 13.869 9.618 -25.389 1.00 58.38 92 ALA A O 1
ATOM 760 N N . GLN A 1 93 ? 13.355 9.565 -23.201 1.00 47.03 93 GLN A N 1
ATOM 761 C CA . GLN A 1 93 ? 14.739 9.520 -22.731 1.00 47.03 93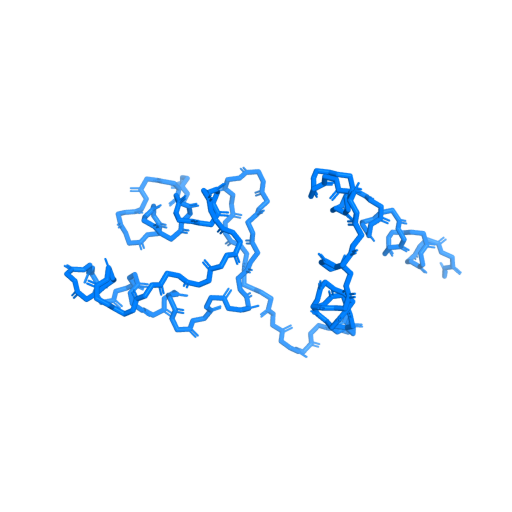 GLN A CA 1
ATOM 762 C C . GLN A 1 93 ? 15.393 8.152 -22.969 1.00 47.03 93 GLN A C 1
ATOM 764 O O . GLN A 1 93 ? 16.566 8.087 -23.328 1.00 47.03 93 GLN A O 1
ATOM 769 N N . VAL A 1 94 ? 14.619 7.067 -22.849 1.00 50.72 94 VAL A N 1
ATOM 770 C CA . VAL A 1 94 ? 15.065 5.698 -23.172 1.00 50.72 94 VAL A CA 1
ATOM 771 C C . VAL A 1 94 ? 15.190 5.470 -24.687 1.00 50.72 94 VAL A C 1
ATOM 773 O O . VAL A 1 94 ? 16.046 4.705 -25.113 1.00 50.72 94 VAL A O 1
ATOM 776 N N . SER A 1 95 ? 14.389 6.154 -25.513 1.00 47.84 95 SER A N 1
ATOM 777 C CA . SER A 1 95 ? 14.402 5.999 -26.982 1.00 47.84 95 SER A CA 1
ATOM 778 C C . SER A 1 95 ? 15.500 6.803 -27.699 1.00 47.84 95 SER A C 1
ATOM 780 O O . SER A 1 95 ? 15.643 6.682 -28.912 1.00 47.84 95 SER A O 1
ATOM 782 N N . SER A 1 96 ? 16.257 7.636 -26.976 1.00 49.12 96 SER A N 1
ATOM 783 C CA . SER A 1 96 ? 17.350 8.459 -27.528 1.00 49.12 96 SER A CA 1
ATOM 784 C C . SER A 1 96 ? 18.749 7.863 -27.283 1.00 49.12 96 SER A C 1
ATOM 786 O O . SER A 1 96 ? 19.733 8.598 -27.338 1.00 49.12 96 SER A O 1
ATOM 788 N N . SER A 1 97 ? 18.849 6.562 -26.974 1.00 44.41 97 SER A N 1
ATOM 789 C CA . SER A 1 97 ? 20.111 5.821 -26.770 1.00 44.41 97 SER A CA 1
ATOM 790 C C . SER A 1 97 ? 20.327 4.740 -27.822 1.00 44.41 97 SER A C 1
ATOM 792 O O . SER A 1 97 ? 19.325 4.113 -28.230 1.00 44.41 97 SER A O 1
#

Radius of gyration: 15.09 Å; Cα contacts (8 Å, |Δi|>4): 55; chains: 1; bounding box: 30×39×40 Å

Sequence (97 aa):
MPQLEDPAIRPIQEKKLNSDDRPSWQEIAPETPATKRYWALWDSLHLEDGVLYRLKPDLTVDPSWLLARKSYVGSQMSSRSFGEEVWKWVTAQVSSS